Protein AF-A0A533WN48-F1 (afdb_monomer_lite)

Foldseek 3Di:
DFDEAEEEAELVQQAPQVDALGGPLVSLVVVVVVVVPDPGHYDYHYDLRNLQPVLCVVQVNPDDDDPGDPVSVVSNVVSSVVSVVSND

Radius of gyration: 14.91 Å; chains: 1; bounding box: 34×24×44 Å

pLDDT: mean 96.15, std 3.58, range [73.62, 98.69]

Secondary structure (DSSP, 8-state):
----EEEEE-HHHHB-TTSTT-B-HHHHHHHHHHHTT-SS-EEEEE--HHHHHHHHHHTT-SSS-----HHHHHHHHHHHHHHHHHH-

Structure (mmCIF, N/CA/C/O backbone):
data_AF-A0A533WN48-F1
#
_entry.id   AF-A0A533WN48-F1
#
loop_
_atom_site.group_PDB
_atom_site.id
_atom_site.type_symbol
_atom_site.label_atom_id
_atom_site.label_alt_id
_atom_site.label_comp_id
_atom_site.label_asym_id
_atom_site.label_entity_id
_atom_site.label_seq_id
_atom_site.pdbx_PDB_ins_code
_atom_site.Cartn_x
_atom_site.Cartn_y
_atom_site.Cartn_z
_atom_site.occupancy
_atom_site.B_iso_or_equiv
_atom_site.auth_seq_id
_atom_site.auth_comp_id
_atom_site.auth_asym_id
_atom_site.auth_atom_id
_atom_site.pdbx_PDB_model_num
ATOM 1 N N . MET A 1 1 ? -1.703 7.624 32.136 1.00 73.62 1 MET A N 1
ATOM 2 C CA . MET A 1 1 ? -1.434 7.789 30.689 1.00 73.62 1 MET A CA 1
ATOM 3 C C . MET A 1 1 ? -2.462 6.978 29.917 1.00 73.62 1 MET A C 1
ATOM 5 O O . MET A 1 1 ? -2.717 5.844 30.309 1.00 73.62 1 MET A O 1
ATOM 9 N N . GLN A 1 2 ? -3.081 7.548 28.883 1.00 82.94 2 GLN A N 1
ATOM 10 C CA . GLN A 1 2 ? -4.002 6.810 28.012 1.00 82.94 2 GLN A CA 1
ATOM 11 C C . GLN A 1 2 ? -3.192 5.856 27.118 1.00 82.94 2 GLN A C 1
ATOM 13 O O . GLN A 1 2 ? -2.157 6.253 26.587 1.00 82.94 2 GLN A O 1
ATOM 18 N N . LYS A 1 3 ? -3.609 4.589 27.001 1.00 92.94 3 LYS A N 1
ATOM 19 C CA . LYS A 1 3 ? -2.930 3.604 26.140 1.00 92.94 3 LYS A CA 1
ATOM 20 C C . LYS A 1 3 ? -3.222 3.918 24.667 1.00 92.94 3 LYS A C 1
ATOM 22 O O . LYS A 1 3 ? -4.357 4.248 24.341 1.00 92.94 3 LYS A O 1
ATOM 27 N N . LEU A 1 4 ? -2.213 3.785 23.805 1.00 96.38 4 LEU A N 1
ATOM 28 C CA . LEU A 1 4 ? -2.291 3.978 22.352 1.00 96.38 4 LEU A CA 1
ATOM 29 C C . LEU A 1 4 ? -1.871 2.681 21.653 1.00 96.38 4 LEU A C 1
ATOM 31 O O . LEU A 1 4 ? -0.836 2.111 22.003 1.00 96.38 4 LEU A O 1
ATOM 35 N N . ALA A 1 5 ? -2.644 2.228 20.667 1.00 96.75 5 ALA A N 1
ATOM 36 C CA . ALA A 1 5 ? -2.259 1.118 19.803 1.00 96.75 5 ALA A CA 1
ATOM 37 C C . ALA A 1 5 ? -1.543 1.637 18.551 1.00 96.75 5 ALA A C 1
ATOM 39 O O . ALA A 1 5 ? -2.008 2.569 17.903 1.00 96.75 5 ALA A O 1
ATOM 40 N N . LEU A 1 6 ? -0.441 0.995 18.173 1.00 97.50 6 LEU A N 1
ATOM 41 C CA . LEU A 1 6 ? 0.174 1.147 16.856 1.00 97.50 6 LEU A CA 1
ATOM 42 C C . LEU A 1 6 ? 0.035 -0.189 16.127 1.00 97.50 6 LEU A C 1
ATOM 44 O O . LEU A 1 6 ? 0.595 -1.191 16.570 1.00 97.50 6 LEU A O 1
ATOM 48 N N . ILE A 1 7 ? -0.722 -0.212 15.034 1.00 97.06 7 ILE A N 1
ATOM 49 C CA . ILE A 1 7 ? -1.074 -1.442 14.318 1.00 97.06 7 ILE A CA 1
ATOM 50 C C . ILE A 1 7 ? -0.596 -1.326 12.876 1.00 97.06 7 ILE A C 1
ATOM 52 O O . ILE A 1 7 ? -0.976 -0.403 12.161 1.00 97.06 7 ILE A O 1
ATOM 56 N N . LYS A 1 8 ? 0.221 -2.285 12.430 1.00 97.88 8 LYS A N 1
ATOM 57 C CA . LYS A 1 8 ? 0.678 -2.366 11.040 1.00 97.88 8 LYS A CA 1
ATOM 58 C C . LYS A 1 8 ? -0.020 -3.503 10.300 1.00 97.88 8 LYS A C 1
ATOM 60 O O . LYS A 1 8 ? 0.220 -4.674 10.586 1.00 97.88 8 LYS A O 1
ATOM 65 N N . LEU A 1 9 ? -0.806 -3.159 9.288 1.00 97.56 9 LEU A N 1
ATOM 66 C CA . LEU A 1 9 ? -1.393 -4.091 8.336 1.00 97.56 9 LEU A CA 1
ATOM 67 C C . LEU A 1 9 ? -0.335 -4.489 7.302 1.00 97.56 9 LEU A C 1
ATOM 69 O O . LEU A 1 9 ? 0.162 -3.668 6.527 1.00 97.56 9 LEU A O 1
ATOM 73 N N . GLY A 1 10 ? 0.060 -5.760 7.296 1.00 97.56 10 GLY A N 1
ATOM 74 C CA . GLY A 1 10 ? 1.024 -6.264 6.322 1.00 97.56 10 GLY A CA 1
ATOM 75 C C . GLY A 1 10 ? 0.481 -6.164 4.895 1.00 97.56 10 GLY A C 1
ATOM 76 O O . GLY A 1 10 ? -0.657 -6.547 4.639 1.00 97.56 10 GLY A O 1
ATOM 77 N N . GLY A 1 11 ? 1.311 -5.729 3.940 1.00 97.25 11 GLY A N 1
ATOM 78 C CA . GLY A 1 11 ? 0.910 -5.648 2.528 1.00 97.25 11 GLY A CA 1
ATOM 79 C C . GLY A 1 11 ? 0.438 -6.990 1.948 1.00 97.25 11 GLY A C 1
ATOM 80 O O . GLY A 1 11 ? -0.423 -7.009 1.083 1.00 97.25 11 GLY A O 1
ATOM 81 N N . SER A 1 12 ? 0.952 -8.118 2.455 1.00 97.06 12 SER A N 1
ATOM 82 C CA . SER A 1 12 ? 0.497 -9.470 2.087 1.00 97.06 12 SER A CA 1
ATOM 83 C C . SER A 1 12 ? -0.896 -9.833 2.596 1.00 97.06 12 SER A C 1
ATOM 85 O O . SER A 1 12 ? -1.469 -10.801 2.119 1.00 97.06 12 SER A O 1
ATOM 87 N N . VAL A 1 13 ? -1.401 -9.125 3.606 1.00 97.44 13 VAL A N 1
ATOM 88 C CA . VAL A 1 13 ? -2.742 -9.347 4.154 1.00 97.44 13 VAL A CA 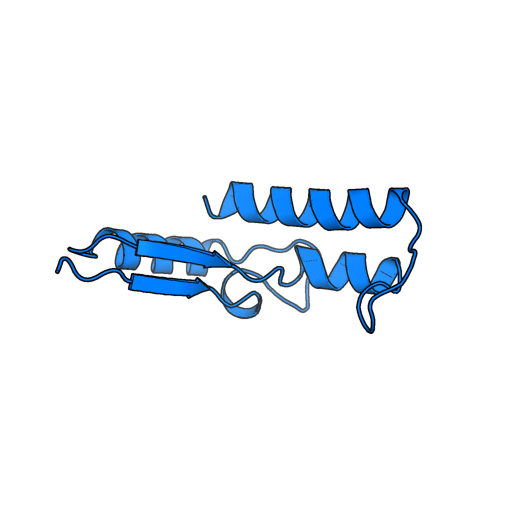1
ATOM 89 C C . VAL A 1 13 ? -3.756 -8.524 3.368 1.00 97.44 13 VAL A C 1
ATOM 91 O O . VAL A 1 13 ? -4.785 -9.049 2.956 1.00 97.44 13 VAL A O 1
ATOM 94 N N . VAL A 1 14 ? -3.440 -7.249 3.121 1.00 98.06 14 VAL A N 1
ATOM 95 C CA . VAL A 1 14 ? -4.349 -6.292 2.465 1.00 98.06 14 VAL A CA 1
ATOM 96 C C . VAL A 1 14 ? -4.277 -6.316 0.934 1.00 98.06 14 VAL A C 1
ATOM 98 O O . VAL A 1 14 ? -5.060 -5.640 0.278 1.00 98.06 14 VAL A O 1
ATOM 101 N N . THR A 1 15 ? -3.374 -7.101 0.339 1.00 98.44 15 THR A N 1
ATOM 102 C CA . THR A 1 15 ? -3.255 -7.275 -1.122 1.00 98.44 15 THR A CA 1
ATOM 103 C C . THR A 1 15 ? -2.881 -8.711 -1.489 1.00 98.44 15 THR A C 1
ATOM 105 O O . THR A 1 15 ? -2.364 -9.456 -0.655 1.00 98.44 15 THR A O 1
ATOM 108 N N . PHE A 1 16 ? -3.060 -9.070 -2.760 1.00 97.50 16 PHE A N 1
ATOM 109 C CA . PHE A 1 16 ? -2.549 -10.308 -3.349 1.00 97.50 16 PHE A CA 1
ATOM 110 C C . PHE A 1 16 ? -1.215 -10.043 -4.055 1.00 97.50 16 PHE A C 1
ATOM 112 O O . PHE A 1 16 ? -1.169 -9.319 -5.045 1.00 97.50 16 PHE A O 1
ATOM 119 N N . LYS A 1 17 ? -0.111 -10.603 -3.542 1.00 84.12 17 LYS A N 1
ATOM 120 C CA . LYS A 1 17 ? 1.254 -10.329 -4.045 1.00 84.12 17 LYS A CA 1
ATOM 121 C C . LYS A 1 17 ? 1.498 -10.804 -5.480 1.00 84.12 17 LYS A C 1
ATOM 123 O O . LYS A 1 17 ? 2.316 -10.216 -6.177 1.00 84.12 17 LYS A O 1
ATOM 128 N N . ASP A 1 18 ? 0.819 -11.866 -5.886 1.00 89.31 18 ASP A N 1
ATOM 129 C CA . ASP A 1 18 ? 0.883 -12.495 -7.206 1.00 89.31 18 ASP A CA 1
ATOM 130 C C . ASP A 1 18 ? 0.082 -11.735 -8.275 1.00 89.31 18 ASP A C 1
ATOM 132 O O . ASP A 1 18 ? 0.245 -11.994 -9.466 1.00 89.31 18 ASP A O 1
ATOM 136 N N . LYS A 1 19 ? -0.759 -10.777 -7.867 1.00 94.56 19 LYS A N 1
ATOM 137 C CA . LYS A 1 19 ? -1.617 -9.993 -8.759 1.00 94.56 19 LYS A CA 1
ATOM 138 C C . LYS A 1 19 ? -1.325 -8.499 -8.589 1.00 94.56 19 LYS A C 1
ATOM 140 O O . LYS A 1 19 ? -1.630 -7.939 -7.534 1.00 94.56 19 LYS A O 1
ATOM 145 N N . PRO A 1 20 ? -0.742 -7.832 -9.601 1.00 96.00 20 PRO A N 1
ATOM 146 C CA . PRO A 1 20 ? -0.491 -6.396 -9.552 1.00 96.00 20 PRO A CA 1
ATOM 147 C C . PRO A 1 20 ? -1.754 -5.609 -9.201 1.00 96.00 20 PRO A C 1
ATOM 149 O O . PRO A 1 20 ? -2.815 -5.875 -9.762 1.00 96.00 20 PRO A O 1
ATOM 152 N N . LEU A 1 21 ? -1.625 -4.634 -8.296 1.00 97.12 21 LEU A N 1
ATOM 153 C CA . LEU A 1 21 ? -2.698 -3.690 -7.944 1.00 97.12 21 LEU A CA 1
ATOM 154 C C . LEU A 1 21 ? -3.995 -4.357 -7.440 1.00 97.12 21 LEU A C 1
ATOM 156 O O . LEU A 1 21 ? -5.087 -3.817 -7.595 1.00 97.12 21 LEU A O 1
ATOM 160 N N . ALA A 1 22 ? -3.884 -5.541 -6.832 1.00 98.25 22 ALA A N 1
ATOM 161 C CA . ALA A 1 22 ? -5.028 -6.311 -6.355 1.00 98.25 22 ALA A CA 1
ATOM 162 C C . ALA A 1 22 ? -5.174 -6.214 -4.831 1.00 98.25 22 ALA A C 1
ATOM 164 O O . ALA A 1 22 ? -4.466 -6.893 -4.081 1.00 98.25 22 ALA A O 1
ATOM 165 N N . ALA A 1 23 ? -6.111 -5.385 -4.369 1.00 98.38 23 ALA A N 1
ATOM 166 C CA . ALA A 1 23 ? -6.464 -5.294 -2.956 1.00 98.38 23 ALA A CA 1
ATOM 167 C C . ALA A 1 23 ? -7.258 -6.530 -2.498 1.00 98.38 23 ALA A C 1
ATOM 169 O O . ALA A 1 23 ? -8.065 -7.091 -3.241 1.00 98.38 23 ALA A O 1
ATOM 170 N N . ASN A 1 24 ? -7.047 -6.945 -1.252 1.00 98.44 24 ASN A N 1
ATOM 171 C CA . ASN A 1 24 ? -7.798 -8.021 -0.615 1.00 98.44 24 ASN A CA 1
ATOM 172 C C . ASN A 1 24 ? -8.959 -7.431 0.195 1.00 98.44 24 ASN A C 1
ATOM 174 O O . ASN A 1 24 ? -8.889 -7.341 1.421 1.00 98.44 24 ASN A O 1
ATOM 178 N N . ALA A 1 25 ? -10.015 -7.010 -0.507 1.00 97.69 25 ALA A N 1
ATOM 179 C CA . ALA A 1 25 ? -11.173 -6.342 0.094 1.00 97.69 25 ALA A CA 1
ATOM 180 C C . ALA A 1 25 ? -11.789 -7.143 1.254 1.00 97.69 25 ALA A C 1
ATOM 182 O O . ALA A 1 25 ? -12.065 -6.580 2.305 1.00 97.69 25 ALA A O 1
ATOM 183 N N . GLY A 1 26 ? -11.905 -8.470 1.122 1.00 98.25 26 GLY A N 1
ATOM 184 C CA . GLY A 1 26 ? -12.442 -9.318 2.191 1.00 98.25 26 GLY A CA 1
ATOM 185 C C . GLY A 1 26 ? -11.603 -9.287 3.475 1.00 98.25 26 GLY A C 1
ATOM 186 O O . GLY A 1 26 ? -12.155 -9.209 4.572 1.00 98.25 26 GLY A O 1
ATOM 187 N N . ALA A 1 27 ? -10.270 -9.303 3.359 1.00 98.12 27 ALA A N 1
ATOM 188 C CA . ALA A 1 27 ? -9.396 -9.163 4.524 1.00 98.12 27 ALA A CA 1
ATOM 189 C C . ALA A 1 27 ? -9.449 -7.749 5.117 1.00 98.12 27 ALA A C 1
ATOM 191 O O . ALA A 1 27 ? -9.499 -7.615 6.338 1.00 98.12 27 ALA A O 1
ATOM 192 N N . ILE A 1 28 ? -9.469 -6.710 4.275 1.00 98.31 28 ILE A N 1
ATOM 193 C CA . ILE A 1 28 ? -9.583 -5.309 4.713 1.00 98.31 28 ILE A CA 1
ATOM 194 C C . ILE A 1 28 ? -10.883 -5.110 5.505 1.00 98.31 28 ILE A C 1
ATOM 196 O O . ILE A 1 28 ? -10.837 -4.615 6.629 1.00 98.31 28 ILE A O 1
ATOM 200 N N . ASP A 1 29 ? -12.010 -5.598 4.988 1.00 98.19 29 ASP A N 1
ATOM 201 C CA . ASP A 1 29 ? -13.318 -5.546 5.646 1.00 98.19 29 ASP A CA 1
ATOM 202 C C . ASP A 1 29 ? -13.370 -6.336 6.958 1.00 98.19 29 ASP A C 1
ATOM 204 O O . ASP A 1 29 ? -14.045 -5.945 7.910 1.00 98.19 29 ASP A O 1
ATOM 208 N N . GLY A 1 30 ? -12.708 -7.491 7.024 1.00 98.31 30 GLY A N 1
ATOM 209 C CA . GLY A 1 30 ? -12.624 -8.270 8.259 1.00 98.31 30 GLY A CA 1
ATOM 210 C C . GLY A 1 30 ? -11.830 -7.529 9.335 1.00 98.31 30 GLY A C 1
ATOM 211 O O . GLY A 1 30 ? -12.259 -7.436 10.484 1.00 98.31 30 GLY A O 1
ATOM 212 N N . 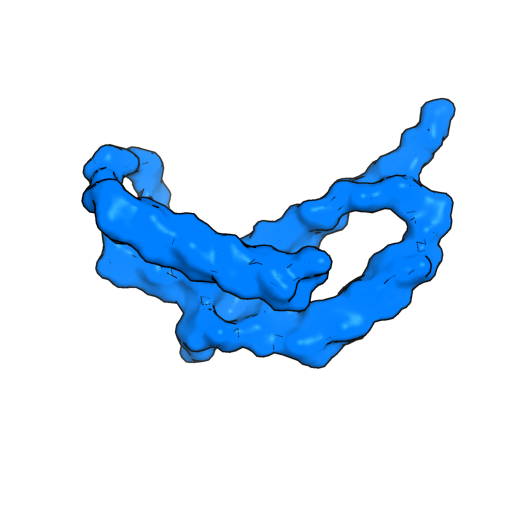ILE A 1 31 ? -10.690 -6.956 8.947 1.00 97.44 31 ILE A N 1
ATOM 213 C CA . ILE A 1 31 ? -9.822 -6.181 9.835 1.00 97.44 31 ILE A CA 1
ATOM 214 C C . ILE A 1 31 ? -10.532 -4.915 10.312 1.00 97.44 31 ILE A C 1
ATOM 216 O O . ILE A 1 31 ? -10.503 -4.637 11.508 1.00 97.44 31 ILE A O 1
ATOM 220 N N . SER A 1 32 ? -11.199 -4.172 9.425 1.00 96.88 32 SER A N 1
ATOM 221 C CA . SER A 1 32 ? -11.894 -2.931 9.785 1.00 96.88 32 SER A CA 1
ATOM 222 C C . SER A 1 32 ? -12.967 -3.170 10.850 1.00 96.88 32 SER A C 1
ATOM 224 O O . SER A 1 32 ? -13.039 -2.419 11.822 1.00 96.88 32 SER A O 1
ATOM 226 N N . ARG A 1 33 ? -13.722 -4.274 10.754 1.00 97.75 33 ARG A N 1
ATOM 227 C CA . ARG A 1 33 ? -14.704 -4.681 11.776 1.00 97.75 33 ARG A CA 1
ATOM 228 C C . ARG A 1 33 ? -14.070 -4.970 13.134 1.00 97.75 33 ARG A C 1
ATOM 230 O O . ARG A 1 33 ? -14.663 -4.628 14.151 1.00 97.75 33 ARG A O 1
ATOM 237 N N . VAL A 1 34 ? -12.888 -5.587 13.165 1.00 96.38 34 VAL A N 1
ATOM 238 C CA . VAL A 1 34 ? -12.148 -5.842 14.414 1.00 96.38 34 VAL A CA 1
ATOM 239 C C . VAL A 1 34 ? -11.585 -4.540 14.985 1.00 96.38 34 VAL A C 1
ATOM 241 O O . VAL A 1 34 ? -11.707 -4.290 16.181 1.00 96.38 34 VAL A O 1
ATOM 244 N N . LEU A 1 35 ? -11.011 -3.679 14.139 1.00 95.44 35 LEU A N 1
ATOM 245 C CA . LEU A 1 35 ? -10.468 -2.384 14.556 1.00 95.44 35 LEU A CA 1
ATOM 246 C C . LEU A 1 35 ? -11.555 -1.452 15.104 1.00 95.44 35 LEU A C 1
ATOM 248 O O . LEU A 1 35 ? -11.304 -0.737 16.069 1.00 95.44 35 LEU A O 1
ATOM 252 N N . ALA A 1 36 ? -12.770 -1.506 14.556 1.00 95.75 36 ALA A N 1
ATOM 253 C CA . ALA A 1 36 ? -13.917 -0.740 15.044 1.00 95.75 36 ALA A CA 1
ATOM 254 C C . ALA A 1 36 ? -14.330 -1.098 16.486 1.00 95.75 36 ALA A C 1
ATOM 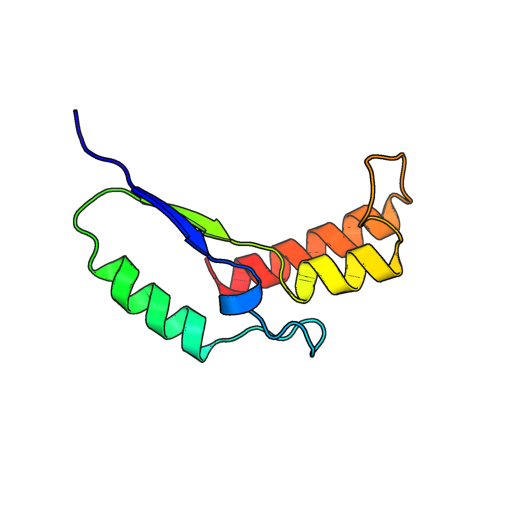256 O O . ALA A 1 36 ? -15.010 -0.312 17.138 1.00 95.75 36 ALA A O 1
ATOM 257 N N . GLN A 1 37 ? -13.919 -2.264 16.997 1.00 96.81 37 GLN A N 1
ATOM 258 C CA . GLN A 1 37 ? -14.194 -2.705 18.370 1.00 96.81 37 GLN A CA 1
ATOM 259 C C . GLN A 1 37 ? -13.105 -2.269 19.368 1.00 96.81 37 GLN A C 1
ATOM 261 O O . GLN A 1 37 ? -13.189 -2.589 20.557 1.00 96.81 37 GLN A O 1
ATOM 266 N N . LEU A 1 38 ? -12.060 -1.564 18.918 1.00 94.50 38 LEU A N 1
ATOM 267 C CA . LEU A 1 38 ? -10.993 -1.092 19.795 1.00 94.50 38 LEU A CA 1
ATOM 268 C C . LEU A 1 38 ? -11.484 0.043 20.701 1.00 94.50 38 LEU A C 1
ATOM 270 O O . LEU A 1 38 ? -11.843 1.122 20.246 1.00 94.50 38 LEU A O 1
ATOM 274 N N . ASN A 1 39 ? -11.380 -0.172 22.013 1.00 95.12 39 ASN A N 1
ATOM 275 C CA . ASN A 1 39 ? -11.715 0.823 23.040 1.00 95.12 39 ASN A CA 1
ATOM 276 C C . ASN A 1 39 ? -10.523 1.724 23.420 1.00 95.12 39 ASN A C 1
ATOM 278 O O . ASN A 1 39 ? -10.428 2.206 24.550 1.00 95.12 39 ASN A O 1
ATOM 282 N N . LEU A 1 40 ? -9.568 1.911 22.506 1.00 95.19 40 LEU A N 1
ATOM 283 C CA . LEU A 1 40 ? -8.426 2.798 22.696 1.00 95.19 40 LEU A CA 1
ATOM 284 C C . LEU A 1 40 ? -8.050 3.498 21.385 1.00 95.19 40 LEU A C 1
ATOM 286 O O . LEU A 1 40 ? -8.278 2.932 20.316 1.00 95.19 40 LEU A O 1
ATOM 290 N N . PRO A 1 41 ? -7.437 4.694 21.451 1.00 95.88 41 PRO A N 1
ATOM 291 C CA . PRO A 1 41 ? -6.871 5.339 20.275 1.00 95.88 41 PRO A CA 1
ATOM 292 C C . PRO A 1 41 ? -5.904 4.406 19.537 1.00 95.88 41 PRO A C 1
ATOM 294 O O . PRO A 1 41 ? -5.134 3.671 20.171 1.00 95.88 41 PRO A O 1
ATOM 297 N N . ALA A 1 42 ? -5.920 4.458 18.206 1.00 95.81 42 ALA A N 1
ATOM 298 C CA . ALA A 1 42 ? -5.065 3.638 17.359 1.00 95.81 42 ALA A CA 1
ATOM 299 C C . ALA A 1 42 ? -4.450 4.455 16.215 1.00 95.81 42 ALA A C 1
ATOM 301 O O . ALA A 1 42 ? -5.119 5.277 15.594 1.00 95.81 42 ALA A O 1
ATOM 302 N N . ILE A 1 43 ? -3.178 4.193 15.921 1.00 97.25 43 ILE A N 1
ATOM 303 C CA . ILE A 1 43 ? -2.496 4.601 14.692 1.00 97.25 43 ILE A CA 1
ATOM 304 C C . ILE A 1 43 ? -2.396 3.364 13.806 1.00 97.25 43 ILE A C 1
ATOM 306 O O . ILE A 1 43 ? -1.839 2.342 14.221 1.00 97.25 43 ILE A O 1
ATOM 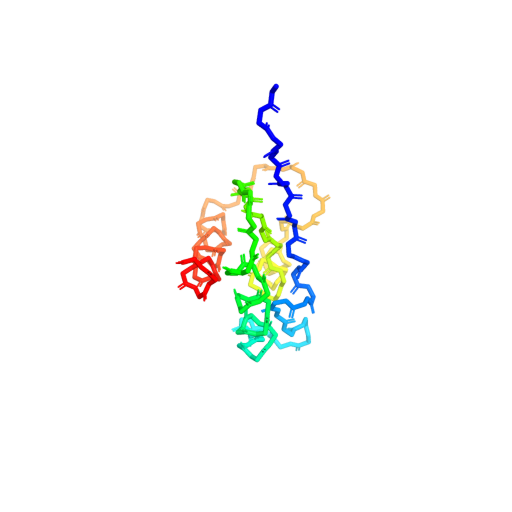310 N N . ILE A 1 44 ? -2.918 3.466 12.587 1.00 96.81 44 ILE A N 1
ATOM 311 C CA . ILE A 1 44 ? -2.878 2.390 11.600 1.00 96.81 44 ILE A CA 1
ATOM 312 C C . ILE A 1 44 ? -1.810 2.709 10.556 1.00 96.81 44 ILE A C 1
ATOM 314 O O . ILE A 1 44 ? -1.757 3.804 10.006 1.00 96.81 44 ILE A O 1
ATOM 318 N N . VAL A 1 45 ? -0.954 1.732 10.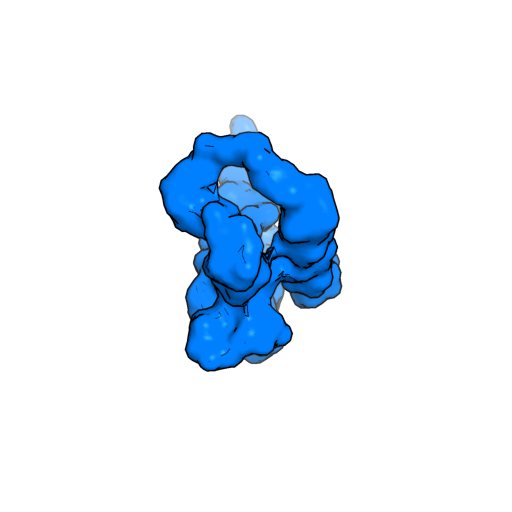283 1.00 98.19 45 VAL A N 1
ATOM 319 C CA . VAL A 1 45 ? 0.031 1.748 9.199 1.00 98.19 45 VAL A CA 1
ATOM 320 C C . VAL A 1 45 ? -0.308 0.594 8.266 1.00 98.19 45 VAL A C 1
ATOM 322 O O . VAL A 1 45 ? -0.668 -0.478 8.741 1.00 98.19 45 VAL A O 1
ATOM 325 N N . HIS A 1 46 ? -0.146 0.744 6.956 1.00 97.81 46 HIS A N 1
ATOM 326 C CA . HIS A 1 46 ? -0.244 -0.386 6.031 1.00 97.81 46 HIS A CA 1
ATOM 327 C C . HIS A 1 46 ? 1.028 -0.530 5.187 1.00 97.81 46 HIS A C 1
ATOM 329 O O . HIS A 1 46 ? 1.772 0.422 4.961 1.00 97.81 46 HIS A O 1
ATOM 335 N N . GLY A 1 47 ? 1.328 -1.755 4.756 1.00 96.81 47 GLY A N 1
ATOM 336 C CA . GLY A 1 47 ? 2.351 -2.007 3.742 1.00 96.81 47 GLY A CA 1
ATOM 337 C C . GLY A 1 47 ? 1.833 -1.733 2.327 1.00 96.81 47 GLY A C 1
ATOM 338 O O . GLY A 1 47 ? 0.630 -1.641 2.109 1.00 96.81 47 GLY A O 1
ATOM 339 N N . GLY A 1 48 ? 2.742 -1.669 1.351 1.00 96.69 48 GLY A N 1
ATOM 340 C CA . GLY A 1 48 ? 2.380 -1.411 -0.049 1.00 96.69 48 GLY A CA 1
ATOM 341 C C . GLY A 1 48 ? 1.875 -2.614 -0.837 1.00 96.69 48 GLY A C 1
ATOM 342 O O . GLY A 1 48 ? 1.201 -2.438 -1.845 1.00 96.69 48 GLY A O 1
ATOM 343 N N . GLY A 1 49 ? 2.199 -3.837 -0.407 1.00 97.00 49 GLY A N 1
ATOM 344 C CA . GLY A 1 49 ? 1.714 -5.044 -1.079 1.00 97.00 49 GLY A CA 1
ATOM 345 C C . GLY A 1 49 ? 2.005 -5.044 -2.585 1.00 97.00 49 GLY A C 1
ATOM 346 O O . GLY A 1 49 ? 3.067 -4.581 -3.009 1.00 97.00 49 GLY A O 1
ATOM 347 N N . SER A 1 50 ? 1.058 -5.521 -3.391 1.00 97.69 50 SER A N 1
ATOM 348 C CA . SER A 1 50 ? 1.163 -5.491 -4.855 1.00 97.69 50 SER A CA 1
ATOM 349 C C . SER A 1 50 ? 1.020 -4.101 -5.487 1.00 97.69 50 SER A C 1
ATOM 351 O O . SER A 1 50 ? 1.264 -3.976 -6.683 1.00 97.69 50 SER A O 1
ATOM 353 N N . PHE A 1 51 ? 0.699 -3.056 -4.717 1.00 98.19 51 PHE A N 1
ATOM 354 C CA . PHE A 1 51 ? 0.694 -1.664 -5.186 1.00 98.19 51 PHE A CA 1
ATOM 355 C C . PHE A 1 51 ? 2.094 -1.050 -5.123 1.00 98.19 51 PHE A C 1
ATOM 357 O O . PHE A 1 51 ? 2.580 -0.487 -6.098 1.00 98.19 51 PHE A O 1
ATOM 364 N N . GLY A 1 52 ? 2.799 -1.236 -4.007 1.00 96.38 52 GLY A N 1
ATOM 365 C CA . GLY A 1 52 ? 4.173 -0.755 -3.864 1.00 96.38 52 GLY A CA 1
ATOM 366 C C . GLY A 1 52 ? 5.188 -1.634 -4.595 1.00 96.38 52 GLY A C 1
ATOM 367 O O . GLY A 1 52 ? 6.027 -1.130 -5.334 1.00 96.38 52 GLY A O 1
ATOM 368 N N . HIS A 1 53 ? 5.120 -2.956 -4.398 1.00 95.75 53 HIS A N 1
ATOM 369 C CA . HIS A 1 53 ? 6.136 -3.887 -4.901 1.00 95.75 53 HIS A CA 1
ATOM 370 C C . HIS A 1 53 ? 6.168 -3.968 -6.431 1.00 95.75 53 HIS A C 1
ATOM 372 O O . HIS A 1 53 ? 7.244 -4.030 -7.018 1.00 95.75 53 HIS A O 1
ATOM 378 N N . TYR A 1 54 ? 5.001 -3.937 -7.078 1.00 96.81 54 TYR A N 1
ATOM 379 C CA . TYR A 1 54 ? 4.910 -4.030 -8.533 1.00 96.81 54 TYR A CA 1
ATOM 380 C C . TYR A 1 54 ? 5.617 -2.858 -9.224 1.00 96.81 54 TYR A C 1
ATOM 382 O O . TYR A 1 54 ? 6.515 -3.063 -10.043 1.00 96.81 54 TYR A O 1
ATOM 390 N N . TRP A 1 55 ? 5.256 -1.625 -8.858 1.00 96.94 55 TRP A N 1
ATOM 391 C CA . TRP A 1 55 ? 5.848 -0.436 -9.465 1.00 96.94 55 TRP A CA 1
ATOM 392 C C . TRP A 1 55 ? 7.295 -0.219 -9.033 1.00 96.94 55 TRP A C 1
ATOM 394 O O . TRP A 1 55 ? 8.118 0.142 -9.872 1.00 96.94 55 TRP A O 1
ATOM 404 N N . SER A 1 56 ? 7.649 -0.498 -7.774 1.00 96.06 56 SER A N 1
ATOM 405 C CA . SER A 1 56 ? 9.040 -0.351 -7.333 1.00 96.06 56 SER A CA 1
ATOM 406 C C . SER A 1 56 ? 9.981 -1.329 -8.034 1.00 96.06 56 SER A C 1
ATOM 408 O O . SER A 1 56 ? 11.112 -0.957 -8.322 1.00 96.06 56 SER A O 1
ATOM 410 N N . MET A 1 57 ? 9.539 -2.540 -8.389 1.00 95.81 57 MET A N 1
ATOM 411 C CA . MET A 1 57 ? 10.335 -3.412 -9.259 1.00 95.81 57 MET A CA 1
ATOM 412 C C . MET A 1 57 ? 10.419 -2.876 -10.690 1.00 95.81 57 MET A C 1
ATOM 414 O O . MET A 1 57 ? 11.504 -2.858 -11.264 1.00 95.81 57 MET A O 1
ATOM 418 N N . LYS A 1 58 ? 9.309 -2.382 -11.253 1.00 96.50 58 LYS A N 1
ATOM 419 C CA . LYS A 1 58 ? 9.266 -1.861 -12.630 1.00 96.50 58 LYS A CA 1
ATOM 420 C C . LYS A 1 58 ? 10.164 -0.638 -12.855 1.00 96.50 58 LYS A C 1
ATOM 422 O O . LYS A 1 58 ? 10.666 -0.466 -13.960 1.00 96.50 58 LYS A O 1
ATOM 427 N N . TYR A 1 59 ? 10.380 0.173 -11.820 1.00 96.44 59 TYR A N 1
ATOM 428 C CA . TYR A 1 59 ? 11.284 1.329 -11.843 1.00 96.44 59 TYR A CA 1
ATOM 429 C C . TYR A 1 59 ? 12.626 1.094 -11.117 1.00 96.44 59 TYR A C 1
ATOM 431 O O . TYR A 1 59 ? 13.353 2.052 -10.864 1.00 96.44 59 TYR A O 1
ATOM 439 N N . ASP A 1 60 ? 12.953 -0.150 -10.750 1.00 95.69 60 ASP A N 1
ATOM 440 C CA . ASP A 1 60 ? 14.188 -0.529 -10.036 1.00 95.69 60 ASP A CA 1
ATOM 441 C C . ASP A 1 60 ? 14.439 0.219 -8.698 1.00 95.69 60 ASP A C 1
ATOM 443 O O . ASP A 1 60 ? 15.565 0.461 -8.264 1.00 95.69 60 ASP A O 1
ATOM 447 N N . MET A 1 61 ? 13.359 0.562 -7.990 1.00 95.56 61 MET A N 1
ATOM 448 C CA . MET A 1 61 ? 13.353 1.305 -6.717 1.00 95.56 61 MET A CA 1
ATOM 449 C C . MET A 1 61 ? 13.215 0.429 -5.464 1.00 95.56 61 MET A C 1
ATOM 451 O O . MET A 1 61 ? 12.812 0.905 -4.404 1.00 95.56 61 MET A O 1
ATOM 455 N N . HIS A 1 62 ? 13.477 -0.872 -5.570 1.00 92.56 62 HIS A N 1
ATOM 456 C CA . HIS A 1 62 ? 13.123 -1.849 -4.532 1.00 92.56 62 HIS A CA 1
ATOM 457 C C . HIS A 1 62 ? 14.309 -2.337 -3.681 1.00 92.56 62 HIS A C 1
ATOM 459 O O . HIS A 1 62 ? 14.105 -3.136 -2.769 1.00 92.56 62 HIS A O 1
ATOM 465 N N . THR A 1 63 ? 15.535 -1.880 -3.960 1.00 92.31 63 THR A N 1
ATOM 466 C CA . THR A 1 63 ? 16.762 -2.433 -3.355 1.00 92.31 63 THR A CA 1
ATOM 467 C C . THR A 1 63 ? 17.497 -1.463 -2.435 1.00 92.31 63 THR A C 1
ATOM 469 O O . THR A 1 63 ? 17.890 -1.850 -1.335 1.00 92.31 63 THR A O 1
ATOM 472 N N . LYS A 1 64 ? 17.706 -0.210 -2.857 1.00 94.38 64 LYS A N 1
ATOM 473 C CA . LYS A 1 64 ? 18.502 0.772 -2.109 1.00 94.38 64 LYS A CA 1
ATOM 474 C C . LYS A 1 64 ? 18.030 2.207 -2.349 1.00 94.38 64 LYS A C 1
ATOM 476 O O . LYS A 1 64 ? 17.460 2.494 -3.392 1.00 94.38 64 LYS A O 1
ATOM 481 N N . PRO A 1 65 ? 18.309 3.146 -1.438 1.00 93.44 65 PRO A N 1
ATOM 482 C CA . PRO A 1 65 ? 18.115 4.563 -1.719 1.00 93.44 65 PRO A CA 1
ATOM 483 C C . PRO A 1 65 ? 19.027 5.033 -2.864 1.00 93.44 65 PRO A C 1
ATOM 485 O O . PRO A 1 65 ? 20.232 4.773 -2.854 1.00 93.44 65 PRO A O 1
ATOM 488 N N . ALA A 1 66 ? 18.464 5.745 -3.838 1.00 94.69 66 ALA A N 1
ATOM 489 C CA . ALA A 1 66 ? 19.192 6.361 -4.944 1.00 94.69 66 ALA A CA 1
ATOM 490 C C . ALA A 1 66 ? 18.423 7.579 -5.484 1.00 94.69 66 ALA A C 1
ATOM 492 O O . ALA A 1 66 ? 17.275 7.824 -5.112 1.00 94.69 66 ALA A O 1
ATOM 493 N N . LYS A 1 67 ? 19.054 8.344 -6.381 1.00 95.38 67 LYS A N 1
ATOM 494 C CA . LYS A 1 67 ? 18.362 9.371 -7.171 1.00 95.38 67 LYS A CA 1
ATOM 495 C C . LYS A 1 67 ? 17.656 8.697 -8.343 1.00 95.38 67 LYS A C 1
ATOM 497 O O . LYS A 1 67 ? 18.246 8.519 -9.403 1.00 95.38 67 LYS A O 1
ATOM 502 N N . TYR A 1 68 ? 16.426 8.272 -8.101 1.00 95.88 68 TYR A N 1
ATOM 503 C CA . TYR A 1 68 ? 15.587 7.638 -9.106 1.00 95.88 68 TYR A CA 1
ATOM 504 C C . TYR A 1 68 ? 14.928 8.652 -10.043 1.00 95.88 68 TYR A C 1
ATOM 506 O O . TYR A 1 68 ? 14.850 9.841 -9.730 1.00 95.88 68 TYR A O 1
ATOM 514 N N . ASP A 1 69 ? 14.439 8.163 -11.184 1.00 94.81 69 ASP A N 1
ATOM 515 C CA . ASP A 1 69 ? 13.594 8.945 -12.084 1.00 94.81 69 ASP A CA 1
ATOM 516 C C . ASP A 1 69 ? 12.374 9.498 -11.331 1.00 94.81 69 ASP A C 1
ATOM 518 O O . ASP A 1 69 ? 11.617 8.753 -10.703 1.00 94.81 69 ASP A O 1
ATOM 522 N N . VAL A 1 70 ? 12.189 10.818 -11.405 1.00 97.50 70 VAL A N 1
ATOM 523 C CA . VAL A 1 70 ? 11.112 11.536 -10.715 1.00 97.50 70 VAL A CA 1
ATOM 524 C C . VAL A 1 70 ? 9.737 11.048 -11.155 1.00 97.50 70 VAL A C 1
ATOM 526 O O . VAL A 1 70 ? 8.840 10.953 -10.320 1.00 97.50 70 VAL A O 1
ATOM 529 N N . HIS A 1 71 ? 9.578 10.670 -12.427 1.00 98.00 71 HIS A N 1
ATOM 530 C CA . HIS A 1 71 ? 8.318 10.123 -12.914 1.00 98.00 71 HIS A CA 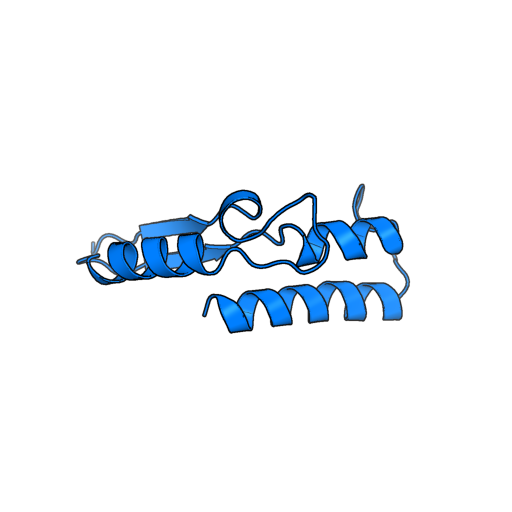1
ATOM 531 C C . HIS A 1 71 ? 8.025 8.766 -12.263 1.00 98.00 71 HIS A C 1
ATOM 533 O O . HIS A 1 71 ? 6.929 8.558 -11.743 1.00 98.00 71 HIS A O 1
ATOM 539 N N . GLY A 1 72 ? 9.016 7.875 -12.197 1.00 97.56 72 GLY A N 1
ATOM 540 C CA . GLY A 1 72 ? 8.881 6.609 -11.481 1.00 97.56 72 GLY A CA 1
ATOM 541 C C . GLY A 1 72 ? 8.554 6.772 -9.994 1.00 97.56 72 GLY A C 1
ATOM 542 O O . GLY A 1 72 ? 7.693 6.058 -9.478 1.00 97.56 72 GLY A O 1
ATOM 543 N N . VAL A 1 73 ? 9.169 7.745 -9.311 1.00 97.75 73 VAL A N 1
ATOM 544 C CA . VAL A 1 73 ? 8.851 8.056 -7.905 1.00 97.75 73 VAL A CA 1
ATOM 545 C C . VAL A 1 73 ? 7.385 8.469 -7.772 1.00 97.75 73 VAL A C 1
ATOM 547 O O . VAL A 1 73 ? 6.685 7.951 -6.900 1.00 97.75 73 VAL A O 1
ATOM 550 N N . SER A 1 74 ? 6.900 9.349 -8.652 1.00 98.50 74 SER A N 1
ATOM 551 C CA . SER A 1 74 ? 5.497 9.770 -8.668 1.00 98.50 74 SER A CA 1
ATOM 552 C C . SER A 1 74 ? 4.541 8.602 -8.912 1.00 98.50 74 SER A C 1
ATOM 554 O O . SER A 1 74 ? 3.533 8.510 -8.220 1.00 98.50 74 SER A O 1
ATOM 556 N N . VAL A 1 75 ? 4.860 7.679 -9.825 1.00 98.44 75 VAL A N 1
ATOM 557 C CA . VAL A 1 75 ? 4.008 6.509 -10.110 1.00 98.44 75 VAL A CA 1
ATOM 558 C C . VAL A 1 75 ? 3.943 5.548 -8.920 1.00 98.44 75 VAL A C 1
ATOM 560 O O . VAL A 1 75 ? 2.858 5.093 -8.556 1.00 98.44 75 VAL A O 1
ATOM 563 N N . VAL A 1 76 ? 5.079 5.258 -8.277 1.00 97.88 76 VAL A N 1
ATOM 564 C CA . VAL A 1 76 ? 5.106 4.417 -7.068 1.00 97.88 76 VAL A CA 1
ATOM 565 C C . VAL A 1 76 ? 4.299 5.072 -5.946 1.00 97.88 76 VAL A C 1
ATOM 567 O O . VAL A 1 76 ? 3.497 4.403 -5.296 1.00 97.88 76 VAL A O 1
ATOM 570 N N . HIS A 1 77 ? 4.483 6.376 -5.733 1.00 98.12 77 HIS A N 1
ATOM 571 C CA . HIS A 1 77 ? 3.763 7.128 -4.709 1.00 98.12 77 HIS A CA 1
ATOM 572 C C . HIS A 1 77 ? 2.252 7.152 -4.962 1.00 98.12 77 HIS A C 1
ATOM 574 O O . HIS A 1 77 ? 1.480 6.841 -4.058 1.00 98.12 77 HIS A O 1
ATOM 580 N N . GLU A 1 78 ? 1.826 7.433 -6.192 1.00 98.69 78 GLU A N 1
ATOM 581 C CA . GLU A 1 78 ? 0.410 7.437 -6.565 1.00 98.69 78 GLU A CA 1
ATOM 582 C C . GLU A 1 78 ? -0.227 6.060 -6.375 1.00 98.69 78 GLU A C 1
ATOM 584 O O . GLU A 1 78 ? -1.322 5.935 -5.830 1.00 98.69 78 GLU A O 1
ATOM 589 N N . SER A 1 79 ? 0.490 4.987 -6.717 1.00 98.38 79 SER A N 1
ATOM 590 C CA . SER A 1 79 ? -0.006 3.639 -6.453 1.00 98.38 79 SER A CA 1
ATOM 591 C C . SER A 1 79 ? -0.166 3.352 -4.956 1.00 98.38 79 SER A C 1
ATOM 593 O O . SER A 1 79 ? -1.064 2.603 -4.574 1.00 98.38 79 SER A O 1
ATOM 595 N N . MET A 1 80 ? 0.688 3.915 -4.100 1.00 98.19 80 MET A N 1
ATOM 596 C CA . MET A 1 80 ? 0.543 3.799 -2.648 1.00 98.19 80 MET A CA 1
ATOM 597 C C . MET A 1 80 ? -0.647 4.612 -2.126 1.00 98.19 80 MET A C 1
ATOM 599 O O . MET A 1 80 ? -1.349 4.126 -1.239 1.00 98.19 80 MET A O 1
ATOM 603 N N . ILE A 1 81 ? -0.916 5.790 -2.702 1.00 98.56 81 ILE A N 1
ATOM 604 C CA . ILE A 1 81 ? -2.123 6.584 -2.423 1.00 98.56 81 ILE A CA 1
ATOM 605 C C . ILE A 1 81 ? -3.379 5.797 -2.802 1.00 98.56 81 ILE A C 1
ATOM 607 O O . ILE A 1 81 ? -4.305 5.724 -1.997 1.00 98.56 81 ILE A O 1
ATOM 611 N N . ALA A 1 82 ? -3.398 5.159 -3.974 1.00 98.50 82 ALA A N 1
ATOM 612 C CA . ALA A 1 82 ? -4.534 4.356 -4.419 1.00 98.50 82 ALA A CA 1
ATOM 613 C C . ALA A 1 82 ? -4.851 3.209 -3.443 1.00 98.50 82 ALA A C 1
ATOM 615 O O . ALA A 1 82 ? -6.013 2.977 -3.122 1.00 98.50 82 ALA A O 1
ATOM 616 N N . LEU A 1 83 ? -3.830 2.522 -2.910 1.00 98.38 83 LEU A N 1
ATOM 617 C CA . LEU A 1 83 ? -4.044 1.525 -1.855 1.00 98.38 83 LEU A CA 1
ATOM 618 C C . LEU A 1 83 ? -4.555 2.167 -0.558 1.00 98.38 83 LEU A C 1
ATOM 620 O O . LEU A 1 83 ? -5.439 1.607 0.087 1.00 98.38 83 LEU A O 1
ATOM 624 N N . ASN A 1 84 ? -4.018 3.328 -0.176 1.00 98.44 84 ASN A N 1
ATOM 625 C CA . ASN A 1 84 ? -4.460 4.037 1.022 1.00 98.44 84 ASN A CA 1
ATOM 626 C C . ASN A 1 84 ? -5.944 4.423 0.936 1.00 98.44 84 ASN A C 1
ATOM 628 O O . ASN A 1 84 ? -6.657 4.191 1.898 1.00 98.44 84 ASN A O 1
ATOM 632 N N . GLN A 1 85 ? -6.425 4.917 -0.210 1.00 98.12 85 GLN A N 1
ATOM 633 C CA . GLN A 1 85 ? -7.840 5.264 -0.438 1.00 98.12 85 GLN A CA 1
ATOM 634 C C . GLN A 1 85 ? -8.804 4.068 -0.350 1.00 98.12 85 GLN A C 1
ATOM 636 O O . GLN A 1 85 ? -10.009 4.256 -0.217 1.00 98.12 85 GLN A O 1
ATOM 641 N N . ILE A 1 86 ? -8.295 2.837 -0.461 1.00 97.81 86 ILE A N 1
ATOM 642 C CA . ILE A 1 86 ? -9.089 1.616 -0.260 1.00 97.81 86 ILE A CA 1
ATOM 643 C C . ILE A 1 86 ? -9.149 1.243 1.231 1.00 97.81 86 ILE A C 1
ATOM 645 O O . ILE A 1 86 ? -10.114 0.622 1.669 1.00 97.81 86 ILE A O 1
ATOM 649 N N . ILE A 1 87 ? -8.108 1.567 2.004 1.00 96.44 87 ILE A N 1
ATOM 650 C CA . ILE A 1 87 ? -7.953 1.147 3.406 1.00 96.44 87 ILE A CA 1
ATOM 651 C C . ILE A 1 87 ? -8.477 2.203 4.395 1.00 96.44 87 ILE A C 1
ATOM 653 O O . ILE A 1 87 ? -8.982 1.821 5.452 1.00 96.44 87 ILE A O 1
ATOM 657 N N . VAL A 1 88 ? -8.311 3.493 4.085 1.00 90.19 88 VAL A N 1
ATOM 658 C CA . VAL A 1 88 ? -8.592 4.662 4.943 1.00 90.19 88 VAL A CA 1
ATOM 659 C C . VAL A 1 88 ? -9.652 5.536 4.295 1.00 90.19 88 VAL A C 1
ATOM 661 O O . VAL A 1 88 ? -10.621 5.869 5.010 1.00 90.19 88 VAL A O 1
#

Sequence (88 aa):
MQKLALIKLGGSVVTFKDKPLAANAGAIDGISRVLAQLNLPAIIVHGGGSFGHYWSMKYDMHTKPAKYDVHGVSVVHESMIALNQIIV